Protein AF-A0A8T6QNC9-F1 (afdb_monomer_lite)

InterPro domains:
  IPR012902 Prokaryotic N-terminal methylation site [PF07963] (7-29)
  IPR012902 Prokaryotic N-terminal methylation site [PS00409] (8-28)
  IPR012902 Prokaryotic N-terminal methylation site [TIGR02532] (7-30)
  IPR031975 Type IV pilin-like putative secretion pathway protein G/H [PF16734] (43-140)
  IPR045584 Pilin-like [SSF54523] (10-97)

pLDDT: mean 83.98, std 14.83, range [38.16, 97.0]

Radius of gyration: 25.97 Å; chains: 1; bounding box: 67×58×66 Å

Structure (mmCIF, N/CA/C/O backbone):
data_AF-A0A8T6QNC9-F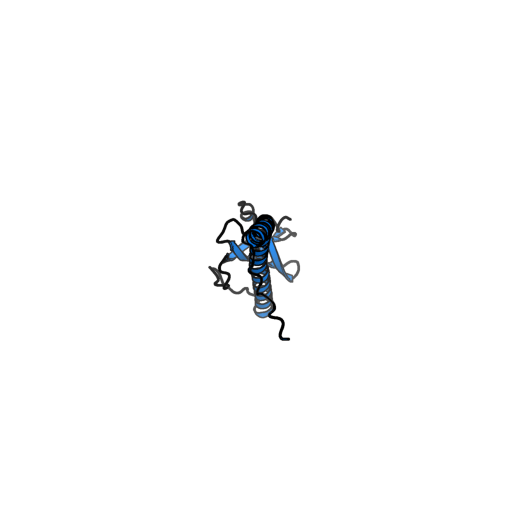1
#
_entry.id   AF-A0A8T6QNC9-F1
#
loop_
_atom_site.group_PDB
_atom_site.id
_atom_site.type_symbol
_atom_site.label_atom_id
_atom_site.label_alt_id
_atom_site.label_comp_id
_atom_site.label_asym_id
_atom_site.label_entity_id
_atom_site.label_seq_id
_atom_site.pdbx_PDB_ins_code
_atom_site.Cartn_x
_atom_site.Cartn_y
_atom_site.Cartn_z
_atom_site.occupancy
_atom_site.B_iso_or_equiv
_atom_site.auth_seq_id
_atom_site.auth_comp_id
_atom_site.auth_asym_id
_atom_site.auth_atom_id
_atom_site.pdbx_PDB_model_num
ATOM 1 N N . MET A 1 1 ? -42.809 -41.763 42.345 1.00 47.22 1 MET A N 1
ATOM 2 C CA . MET A 1 1 ? -42.641 -40.332 42.690 1.00 47.22 1 MET A CA 1
ATOM 3 C C . MET A 1 1 ? -41.884 -39.637 41.566 1.00 47.22 1 MET A C 1
ATOM 5 O O . MET A 1 1 ? -40.703 -39.903 41.398 1.00 47.22 1 MET A O 1
ATOM 9 N N . ARG A 1 2 ? -42.555 -38.810 40.754 1.00 69.94 2 ARG A N 1
ATOM 10 C CA . ARG A 1 2 ? -41.905 -37.978 39.726 1.00 69.94 2 ARG A CA 1
ATOM 11 C C . ARG A 1 2 ? -41.613 -36.608 40.344 1.00 69.94 2 ARG A C 1
ATOM 13 O O . ARG A 1 2 ? -42.548 -35.888 40.677 1.00 69.94 2 ARG A O 1
ATOM 20 N N . ARG A 1 3 ? -40.335 -36.281 40.562 1.00 65.50 3 ARG A N 1
ATOM 21 C CA . ARG A 1 3 ? -39.906 -34.940 40.992 1.00 65.50 3 ARG A CA 1
ATOM 22 C C . ARG A 1 3 ? -40.028 -33.991 39.800 1.00 65.50 3 ARG A C 1
ATOM 24 O O . ARG A 1 3 ? -39.311 -34.157 38.819 1.00 65.50 3 ARG A O 1
ATOM 31 N N . HIS A 1 4 ? -40.923 -33.012 39.893 1.00 61.50 4 HIS A N 1
ATOM 32 C CA . HIS A 1 4 ? -40.896 -31.847 39.015 1.00 61.50 4 HIS A CA 1
ATOM 33 C C . HIS A 1 4 ? -39.685 -30.993 39.402 1.00 61.50 4 HIS A C 1
ATOM 35 O O . HIS A 1 4 ? -39.651 -30.420 40.489 1.00 61.50 4 HIS A O 1
ATOM 41 N N . TYR A 1 5 ? -38.679 -30.942 38.529 1.00 63.16 5 TYR A N 1
ATOM 42 C CA . TYR A 1 5 ? -37.653 -29.905 38.578 1.00 63.16 5 TYR A CA 1
ATOM 43 C C . TYR A 1 5 ? -38.354 -28.583 38.253 1.00 63.16 5 TYR A C 1
ATOM 45 O O . TYR A 1 5 ? -38.787 -28.371 37.120 1.00 63.16 5 TYR A O 1
ATOM 53 N N . GLY A 1 6 ? -38.561 -27.746 39.271 1.00 62.56 6 GLY A N 1
ATOM 54 C CA . GLY A 1 6 ? -39.112 -26.409 39.093 1.00 62.56 6 GLY A CA 1
ATOM 55 C C . GLY A 1 6 ? -38.226 -25.633 38.127 1.00 62.56 6 GLY A C 1
ATOM 56 O O . GLY A 1 6 ? -37.018 -25.548 38.332 1.00 62.56 6 GLY A O 1
ATOM 57 N N . GLN A 1 7 ? -38.819 -25.116 37.055 1.00 67.44 7 GLN A N 1
ATOM 58 C CA . GLN A 1 7 ? -38.138 -24.205 36.145 1.00 67.44 7 GLN A CA 1
ATOM 59 C C . GLN A 1 7 ? -37.822 -22.926 36.927 1.00 67.44 7 GLN A C 1
ATOM 61 O O . GLN A 1 7 ? -38.706 -22.117 37.199 1.00 67.44 7 GLN A O 1
ATOM 66 N N . SER A 1 8 ? -36.571 -22.785 37.356 1.00 71.06 8 SER A N 1
ATOM 67 C CA . SER A 1 8 ? -36.049 -21.565 37.963 1.00 71.06 8 SER A CA 1
ATOM 68 C C . SER A 1 8 ? -35.962 -20.482 36.888 1.00 71.06 8 SER A C 1
ATOM 70 O O . SER A 1 8 ? -35.216 -20.633 35.921 1.00 71.06 8 SER A O 1
ATOM 72 N N . GLY A 1 9 ? -36.748 -19.414 37.033 1.00 74.62 9 GLY A N 1
ATOM 73 C CA . GLY A 1 9 ? -36.665 -18.239 36.166 1.00 74.62 9 GLY A CA 1
ATOM 74 C C . GLY A 1 9 ? -35.382 -17.442 36.420 1.00 74.62 9 GLY A C 1
ATOM 75 O O . GLY A 1 9 ? -34.933 -17.345 37.561 1.00 74.62 9 GLY A O 1
ATOM 76 N N . PHE A 1 10 ? -34.809 -16.875 35.356 1.00 78.31 10 PHE A N 1
ATOM 77 C CA . PHE A 1 10 ? -33.670 -15.953 35.425 1.00 78.31 10 PHE A CA 1
ATOM 78 C C . PHE A 1 10 ? -34.023 -14.717 36.257 1.00 78.31 10 PHE A C 1
ATOM 80 O O . PHE A 1 10 ? -35.114 -14.157 36.114 1.00 78.31 10 PHE A O 1
ATOM 87 N N . THR A 1 11 ? -33.099 -14.258 37.098 1.00 88.94 11 THR A N 1
ATOM 88 C CA . THR A 1 11 ? -33.305 -13.022 37.856 1.00 88.94 11 THR A CA 1
ATOM 89 C C . THR A 1 11 ? -32.960 -11.796 37.001 1.00 88.94 11 THR A C 1
ATOM 91 O O . THR A 1 11 ? -32.007 -11.805 36.222 1.00 88.94 11 THR A O 1
ATOM 94 N N . LEU A 1 12 ? -33.714 -10.699 37.147 1.00 89.50 12 LEU A N 1
ATOM 95 C CA . LEU A 1 12 ? -33.395 -9.432 36.464 1.00 89.50 12 LEU A CA 1
ATOM 96 C C . LEU A 1 12 ? -32.014 -8.896 36.870 1.00 89.50 12 LEU A C 1
ATOM 98 O O . LEU A 1 12 ? -31.330 -8.277 36.059 1.00 89.50 12 LEU A O 1
ATOM 102 N N . ILE A 1 13 ? -31.594 -9.161 38.111 1.00 92.62 13 ILE A N 1
ATOM 103 C CA . ILE A 1 13 ? -30.285 -8.743 38.611 1.00 92.62 13 ILE A CA 1
ATOM 104 C C . ILE A 1 13 ? -29.134 -9.540 37.980 1.00 92.62 13 ILE A C 1
ATOM 106 O O . ILE A 1 13 ? -28.098 -8.945 37.694 1.00 92.62 13 ILE A O 1
ATOM 110 N N . GLU A 1 14 ? -29.312 -10.834 37.683 1.00 90.31 14 GLU A N 1
ATOM 111 C CA . GLU A 1 14 ? -28.319 -11.613 36.923 1.00 90.31 14 GLU A CA 1
ATOM 112 C C . GLU A 1 14 ? -28.078 -11.002 35.550 1.00 90.31 14 GLU A C 1
ATOM 114 O O . GLU A 1 14 ? -26.931 -10.769 35.171 1.00 90.31 14 GLU A O 1
ATOM 119 N N . LEU A 1 15 ? -29.150 -10.685 34.820 1.00 91.31 15 LEU A N 1
ATOM 120 C CA . LEU A 1 15 ? -29.007 -10.060 33.508 1.00 91.31 15 LEU A CA 1
ATOM 121 C C . LEU A 1 15 ? -28.398 -8.659 33.604 1.00 91.31 15 LEU A C 1
ATOM 123 O O . LEU A 1 15 ? -27.583 -8.301 32.757 1.00 91.31 15 LEU A O 1
ATOM 127 N N . LEU A 1 16 ? -28.723 -7.896 34.651 1.00 93.69 16 LEU A N 1
ATOM 128 C CA . LEU A 1 16 ? -28.161 -6.565 34.878 1.00 93.69 16 LEU A CA 1
ATOM 129 C C . LEU A 1 16 ? -26.642 -6.605 35.106 1.00 93.69 16 LEU A C 1
ATOM 131 O O . LEU A 1 16 ? -25.911 -5.818 34.511 1.00 93.69 16 LEU A O 1
ATOM 135 N N . VAL A 1 17 ? -26.142 -7.536 35.919 1.00 94.75 17 VAL A N 1
ATOM 136 C CA . VAL A 1 17 ? -24.693 -7.671 36.141 1.00 94.75 17 VAL A CA 1
ATOM 137 C C . VAL A 1 17 ? -23.983 -8.128 34.863 1.00 94.75 17 VAL A C 1
ATOM 139 O O . VAL A 1 17 ? -22.912 -7.614 34.540 1.00 94.75 17 VAL A O 1
ATOM 142 N N . VAL A 1 18 ? -24.591 -9.029 34.087 1.00 95.44 18 VAL A N 1
ATOM 143 C CA . VAL A 1 18 ? -24.011 -9.520 32.827 1.00 95.44 18 VAL A CA 1
ATOM 144 C C . VAL A 1 18 ? -23.843 -8.396 31.803 1.00 95.44 18 VAL A C 1
ATOM 146 O O . VAL A 1 18 ? -22.758 -8.251 31.238 1.00 95.44 18 VAL A O 1
ATOM 149 N N . ILE A 1 19 ? -24.864 -7.558 31.586 1.00 95.88 19 ILE A N 1
ATOM 150 C CA . ILE A 1 19 ? -24.747 -6.438 30.635 1.00 95.88 19 ILE A CA 1
ATOM 151 C C . ILE A 1 19 ? -23.732 -5.390 31.100 1.00 95.88 19 ILE A C 1
ATOM 153 O O . ILE A 1 19 ? -23.060 -4.793 30.262 1.00 95.88 19 ILE A O 1
ATOM 157 N N . ILE A 1 20 ? -23.569 -5.200 32.416 1.00 96.62 20 ILE A N 1
ATOM 158 C CA . ILE A 1 20 ? -22.545 -4.305 32.972 1.00 96.62 20 ILE A CA 1
ATOM 159 C C . ILE A 1 20 ? -21.150 -4.838 32.642 1.00 96.62 20 ILE A C 1
ATOM 161 O O . ILE A 1 20 ? -20.316 -4.091 32.133 1.00 96.62 20 ILE A O 1
ATOM 165 N N . ILE A 1 21 ? -20.901 -6.130 32.871 1.00 96.62 21 ILE A N 1
ATOM 166 C CA . ILE A 1 21 ? -19.603 -6.749 32.573 1.00 96.62 21 ILE A CA 1
ATOM 167 C C . ILE A 1 21 ? -19.307 -6.679 31.067 1.00 96.62 21 ILE A C 1
ATOM 169 O O . ILE A 1 21 ? -18.223 -6.240 30.680 1.00 96.62 21 ILE A O 1
ATOM 173 N N . ILE A 1 22 ? -20.271 -7.039 30.209 1.00 96.38 22 ILE A N 1
ATOM 174 C CA . ILE A 1 22 ? -20.110 -6.957 28.746 1.00 96.38 22 ILE A CA 1
ATOM 175 C C . ILE A 1 22 ? -19.867 -5.507 28.305 1.00 96.38 22 ILE A C 1
ATOM 177 O O . ILE A 1 22 ? -19.016 -5.269 27.451 1.00 96.38 22 ILE A O 1
ATOM 181 N N . GLY A 1 23 ? -20.553 -4.533 28.910 1.00 96.69 23 GLY A N 1
ATOM 182 C CA . GLY A 1 23 ? -20.375 -3.110 28.619 1.00 96.69 23 GLY A CA 1
ATOM 183 C C . GLY A 1 23 ? -18.954 -2.616 28.902 1.00 96.69 23 GLY A C 1
ATOM 184 O O . GLY A 1 23 ? -18.355 -1.955 28.053 1.00 96.69 23 GLY A O 1
ATOM 185 N N . VAL A 1 24 ? -18.379 -2.990 30.051 1.00 96.50 24 VAL A N 1
ATOM 186 C CA . VAL A 1 24 ? -16.995 -2.629 30.409 1.00 96.50 24 VAL A CA 1
ATOM 187 C C . VAL A 1 24 ? -15.990 -3.276 29.451 1.00 96.50 24 VAL A C 1
ATOM 189 O O . VAL A 1 24 ? -15.082 -2.602 28.963 1.00 96.50 24 VAL A O 1
ATOM 192 N N . LEU A 1 25 ? -16.171 -4.560 29.123 1.00 97.00 25 LEU A N 1
ATOM 193 C CA . LEU A 1 25 ? -15.289 -5.265 28.187 1.00 97.00 25 LEU A CA 1
ATOM 194 C C . LEU A 1 25 ? -15.361 -4.670 26.773 1.00 97.00 25 LEU A C 1
ATOM 196 O O . LEU A 1 25 ? -14.326 -4.458 26.134 1.00 97.00 25 LEU A O 1
ATOM 200 N N . ALA A 1 26 ? -16.563 -4.357 26.288 1.00 95.75 26 ALA A N 1
ATOM 201 C CA . ALA A 1 26 ? -16.764 -3.771 24.967 1.00 95.75 26 ALA A CA 1
ATOM 202 C C . ALA A 1 26 ? -16.118 -2.381 24.853 1.00 95.75 26 ALA A C 1
ATOM 204 O O . ALA A 1 26 ? -15.489 -2.090 23.836 1.00 95.75 26 ALA A O 1
ATOM 205 N N . ALA A 1 27 ? -16.202 -1.558 25.904 1.00 95.56 27 ALA A N 1
ATOM 206 C CA . ALA A 1 27 ? -15.625 -0.214 25.920 1.00 95.56 27 ALA A CA 1
ATOM 207 C C . ALA A 1 27 ? -14.098 -0.210 25.721 1.00 95.56 27 ALA A C 1
ATOM 209 O O . ALA A 1 27 ? -13.572 0.642 25.007 1.00 95.56 27 ALA A O 1
ATOM 210 N N . ILE A 1 28 ? -13.387 -1.179 26.306 1.00 95.25 28 ILE A N 1
ATOM 211 C CA . ILE A 1 28 ? -11.926 -1.305 26.163 1.00 95.25 28 ILE A CA 1
ATOM 212 C C . ILE A 1 28 ? -11.563 -1.904 24.796 1.00 95.25 28 ILE A C 1
ATOM 214 O O . ILE A 1 28 ? -10.602 -1.484 24.150 1.00 95.25 28 ILE A O 1
ATOM 218 N N . THR A 1 29 ? -12.337 -2.890 24.341 1.00 96.44 29 THR A N 1
ATOM 219 C CA . THR A 1 29 ? -11.969 -3.713 23.180 1.00 96.44 29 THR A CA 1
ATOM 220 C C . THR A 1 29 ? -12.292 -3.038 21.846 1.00 96.44 29 THR A C 1
ATOM 222 O O . THR A 1 29 ? -11.528 -3.159 20.887 1.00 96.44 29 THR A O 1
ATOM 225 N N . LEU A 1 30 ? -13.394 -2.290 21.770 1.00 95.25 30 LEU A N 1
ATOM 226 C CA . LEU A 1 30 ? -13.864 -1.663 20.535 1.00 95.25 30 LEU A CA 1
ATOM 227 C C . LEU A 1 30 ? -12.841 -0.723 19.858 1.00 95.25 30 LEU A C 1
ATOM 229 O O . LEU A 1 30 ? -12.611 -0.898 18.660 1.00 95.25 30 LEU A O 1
ATOM 233 N N . PRO A 1 31 ? -12.183 0.234 20.548 1.00 92.69 31 PRO A N 1
ATOM 234 C CA . PRO A 1 31 ? -11.206 1.109 19.892 1.00 92.69 31 PRO A CA 1
ATOM 235 C C . PRO A 1 31 ? -10.004 0.329 19.338 1.00 92.69 31 PRO A C 1
ATOM 237 O O . PRO A 1 31 ? -9.530 0.619 18.239 1.00 92.69 31 PRO A O 1
ATOM 240 N N . SER A 1 32 ? -9.548 -0.705 20.056 1.00 93.94 32 SER A N 1
ATOM 241 C CA . SER A 1 32 ? -8.475 -1.590 19.587 1.00 93.94 32 SER A CA 1
ATOM 242 C C . SER A 1 32 ? -8.891 -2.365 18.336 1.00 93.94 32 SER A C 1
ATOM 244 O O . SER A 1 32 ? -8.130 -2.443 17.371 1.00 93.94 32 SER A O 1
ATOM 246 N N . PHE A 1 33 ? -10.118 -2.890 18.310 1.00 94.50 33 PHE A N 1
ATOM 247 C CA . PHE A 1 33 ? -10.660 -3.591 17.148 1.00 94.50 33 PHE A CA 1
ATOM 248 C C . PH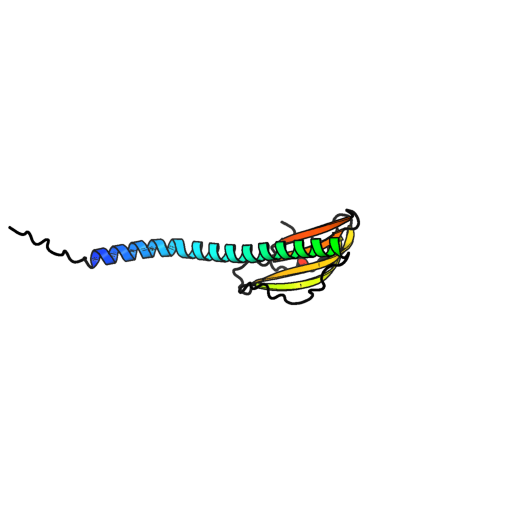E A 1 33 ? -10.749 -2.682 15.913 1.00 94.50 33 PHE A C 1
ATOM 250 O O . PHE A 1 33 ? -10.318 -3.067 14.827 1.00 94.50 33 PHE A O 1
ATOM 257 N N . LEU A 1 34 ? -11.236 -1.448 16.076 1.00 92.81 34 LEU A N 1
ATOM 258 C CA . LEU A 1 34 ? -11.312 -0.477 14.980 1.00 92.81 34 LEU A CA 1
ATOM 259 C C . LEU A 1 34 ? -9.925 -0.113 14.432 1.00 92.81 34 LEU A C 1
ATOM 261 O O . LEU A 1 34 ? -9.746 -0.020 13.217 1.00 92.81 34 LEU A O 1
ATOM 265 N N . ASN A 1 35 ? -8.928 0.039 15.307 1.00 91.38 35 ASN A N 1
ATOM 266 C CA . ASN A 1 35 ? -7.552 0.286 14.885 1.00 91.38 35 ASN A CA 1
ATOM 267 C C . ASN A 1 35 ? -6.971 -0.905 14.105 1.00 91.38 35 ASN A C 1
ATOM 269 O O . ASN A 1 35 ? -6.349 -0.719 13.062 1.00 91.38 35 ASN A O 1
ATOM 273 N N . GLN A 1 36 ? -7.214 -2.136 14.564 1.00 93.88 36 GLN A N 1
ATOM 274 C CA . GLN A 1 36 ? -6.794 -3.348 13.853 1.00 93.88 36 GLN A CA 1
ATOM 275 C C . GLN A 1 36 ? -7.452 -3.459 12.473 1.00 93.88 36 GLN A C 1
ATOM 277 O O . GLN A 1 36 ? -6.766 -3.742 11.495 1.00 93.88 36 GLN A O 1
ATOM 282 N N . ALA A 1 37 ? -8.747 -3.152 12.363 1.00 93.25 37 ALA A N 1
ATOM 283 C CA . ALA A 1 37 ? -9.443 -3.125 11.079 1.00 93.25 37 ALA A CA 1
ATOM 284 C C . ALA A 1 37 ? -8.855 -2.077 10.115 1.00 93.25 37 ALA A C 1
ATOM 286 O O . ALA A 1 37 ? -8.715 -2.339 8.921 1.00 93.25 37 ALA A O 1
ATOM 287 N N . ASN A 1 38 ? -8.470 -0.899 10.615 1.00 92.38 38 ASN A N 1
ATOM 288 C CA . ASN A 1 38 ? -7.816 0.132 9.803 1.00 92.38 38 ASN A CA 1
ATOM 289 C C . ASN A 1 38 ? -6.401 -0.272 9.365 1.00 92.38 38 ASN A C 1
ATOM 291 O O . ASN A 1 38 ? -6.020 -0.017 8.221 1.00 92.38 38 ASN A O 1
ATOM 295 N N . ARG A 1 39 ? -5.639 -0.939 10.241 1.00 90.81 39 ARG A N 1
ATOM 296 C CA . ARG A 1 39 ? -4.330 -1.511 9.893 1.00 90.81 39 ARG A CA 1
ATOM 297 C C . ARG A 1 39 ? -4.465 -2.568 8.806 1.00 90.81 39 ARG A C 1
ATOM 299 O O . ARG A 1 39 ? -3.765 -2.466 7.811 1.00 90.81 39 ARG A O 1
ATOM 306 N N . ALA A 1 40 ? -5.417 -3.492 8.940 1.00 93.31 40 ALA A N 1
ATOM 307 C CA . ALA A 1 40 ? -5.678 -4.518 7.932 1.00 93.31 40 ALA A CA 1
ATOM 308 C C . ALA A 1 40 ? -5.993 -3.910 6.554 1.00 93.31 40 ALA A C 1
ATOM 310 O O . ALA A 1 40 ? -5.402 -4.317 5.562 1.00 93.31 40 ALA A O 1
ATOM 311 N N . ARG A 1 41 ? -6.847 -2.876 6.501 1.00 93.00 41 ARG A N 1
ATOM 312 C CA . ARG A 1 41 ? -7.138 -2.135 5.256 1.00 93.00 41 ARG A CA 1
ATOM 313 C C . ARG A 1 41 ? -5.904 -1.453 4.668 1.00 93.00 41 ARG A C 1
ATOM 315 O O . ARG A 1 41 ? -5.750 -1.409 3.458 1.00 93.00 41 ARG A O 1
ATOM 322 N N . SER A 1 42 ? -5.044 -0.895 5.517 1.00 91.25 42 SER A N 1
ATOM 323 C CA . SER A 1 42 ? -3.810 -0.240 5.065 1.00 91.25 42 SER A CA 1
ATOM 324 C C . SER A 1 42 ? -2.835 -1.269 4.477 1.00 91.25 42 SER A C 1
ATOM 326 O O . SER A 1 42 ? -2.317 -1.072 3.386 1.00 91.25 42 SER A O 1
ATOM 328 N N . THR A 1 43 ? -2.670 -2.412 5.145 1.00 92.06 43 THR A N 1
ATOM 329 C CA . THR A 1 43 ? -1.860 -3.536 4.654 1.00 92.06 43 THR A CA 1
ATOM 330 C C . THR A 1 43 ? -2.395 -4.111 3.341 1.00 92.06 43 THR A C 1
ATOM 332 O O . THR A 1 43 ? -1.612 -4.504 2.485 1.00 92.06 43 THR A O 1
ATOM 335 N N . GLU A 1 44 ? -3.714 -4.139 3.142 1.00 93.94 44 GLU A N 1
ATOM 336 C CA . GLU A 1 44 ? -4.324 -4.560 1.873 1.00 93.94 44 GLU A CA 1
ATOM 337 C C . GLU A 1 44 ? -3.851 -3.687 0.698 1.00 93.94 44 GLU A C 1
ATOM 339 O O . GLU A 1 44 ? -3.446 -4.210 -0.340 1.00 93.94 44 GLU A O 1
ATOM 344 N N . ALA A 1 45 ? -3.823 -2.364 0.887 1.00 92.56 45 ALA A N 1
ATOM 345 C CA . ALA A 1 45 ? -3.316 -1.433 -0.117 1.00 92.56 45 ALA A CA 1
ATOM 346 C C . ALA A 1 45 ? -1.812 -1.615 -0.378 1.00 92.56 45 ALA A C 1
ATOM 348 O O . ALA A 1 45 ? -1.383 -1.611 -1.529 1.00 92.56 45 ALA A O 1
ATOM 349 N N . GLU A 1 46 ? -1.014 -1.818 0.670 1.00 91.81 46 GLU A N 1
ATOM 350 C CA . GLU A 1 46 ? 0.428 -2.068 0.554 1.00 91.81 46 GLU A CA 1
ATOM 351 C C . GLU A 1 46 ? 0.730 -3.353 -0.239 1.00 91.81 46 GLU A C 1
ATOM 353 O O . GLU A 1 46 ? 1.558 -3.351 -1.153 1.00 91.81 46 GLU A O 1
ATOM 358 N N . ILE A 1 47 ? 0.008 -4.442 0.055 1.00 94.25 47 ILE A N 1
ATOM 359 C CA . ILE A 1 47 ? 0.120 -5.715 -0.671 1.00 94.25 47 ILE A CA 1
ATOM 360 C C . ILE A 1 47 ? -0.247 -5.527 -2.143 1.00 94.25 47 ILE A C 1
ATOM 362 O O . ILE A 1 47 ? 0.460 -6.039 -3.015 1.00 94.25 47 ILE A O 1
ATOM 366 N N . PHE A 1 48 ? -1.325 -4.790 -2.423 1.00 95.06 48 PHE A N 1
ATOM 367 C CA . PHE A 1 48 ? -1.747 -4.495 -3.788 1.00 95.06 48 PHE A CA 1
ATOM 368 C C . PHE A 1 48 ? -0.669 -3.722 -4.561 1.00 95.06 48 PHE A C 1
ATOM 370 O O . PHE A 1 48 ? -0.288 -4.135 -5.655 1.00 95.06 48 PHE A O 1
ATOM 377 N N . LEU A 1 49 ? -0.102 -2.663 -3.969 1.00 93.38 49 LEU A N 1
ATOM 378 C CA . LEU A 1 49 ? 1.016 -1.917 -4.560 1.00 93.38 49 LEU A CA 1
ATOM 379 C C . LEU A 1 49 ? 2.206 -2.831 -4.867 1.00 93.38 49 LEU A C 1
ATOM 381 O O . LEU A 1 49 ? 2.777 -2.758 -5.952 1.00 93.38 49 LEU A O 1
ATOM 385 N N . GLY A 1 50 ? 2.566 -3.719 -3.941 1.00 94.06 50 GLY A N 1
ATOM 386 C CA . GLY A 1 50 ? 3.663 -4.659 -4.151 1.00 94.06 50 GLY A CA 1
ATOM 387 C C . GLY A 1 50 ? 3.377 -5.739 -5.192 1.00 94.06 50 GLY A C 1
ATOM 388 O O . GLY A 1 50 ? 4.315 -6.265 -5.788 1.00 94.06 50 GLY A O 1
ATOM 389 N N . ALA A 1 51 ? 2.116 -6.105 -5.423 1.00 95.12 51 ALA A N 1
ATOM 390 C CA . ALA A 1 51 ? 1.743 -6.973 -6.537 1.00 95.12 51 ALA A CA 1
ATOM 391 C C . ALA A 1 51 ? 1.907 -6.232 -7.871 1.00 95.12 51 ALA A C 1
ATOM 393 O O . ALA A 1 51 ? 2.643 -6.707 -8.732 1.00 95.12 51 ALA A O 1
ATOM 394 N N . TRP A 1 52 ? 1.335 -5.032 -7.977 1.00 94.94 52 TRP A N 1
ATOM 395 C CA . TRP A 1 52 ? 1.388 -4.215 -9.190 1.00 94.94 52 TRP A CA 1
ATOM 396 C C . TRP A 1 52 ? 2.824 -3.836 -9.593 1.00 94.94 52 TRP A C 1
ATOM 398 O O . TRP A 1 52 ? 3.194 -3.922 -10.757 1.00 94.94 52 TRP A O 1
ATOM 408 N N . LEU A 1 53 ? 3.696 -3.487 -8.639 1.00 93.88 53 LEU A N 1
ATOM 409 C CA . LEU A 1 53 ? 5.101 -3.170 -8.947 1.00 93.88 53 LEU A CA 1
ATOM 410 C C . LEU A 1 53 ? 5.885 -4.377 -9.478 1.00 93.88 53 LEU A C 1
ATOM 412 O O . LEU A 1 53 ? 6.753 -4.216 -10.332 1.00 93.88 53 LEU A O 1
ATOM 416 N N . ARG A 1 54 ? 5.597 -5.581 -8.970 1.00 94.75 54 ARG A N 1
ATOM 417 C CA . ARG A 1 54 ? 6.226 -6.819 -9.457 1.00 94.75 54 ARG A CA 1
ATOM 418 C C . ARG A 1 54 ? 5.721 -7.206 -10.840 1.00 94.75 54 ARG A C 1
ATOM 420 O O . ARG A 1 54 ? 6.493 -7.747 -11.622 1.00 94.75 54 ARG A O 1
ATOM 427 N N . GLU A 1 55 ? 4.461 -6.912 -11.134 1.00 94.00 55 GLU A N 1
ATOM 428 C CA . GLU A 1 55 ? 3.896 -7.042 -12.477 1.00 94.00 55 GLU A CA 1
ATOM 429 C C . GLU A 1 55 ? 4.615 -6.105 -13.455 1.00 94.00 55 GLU A C 1
ATOM 431 O O . GLU A 1 55 ? 5.196 -6.581 -14.422 1.00 94.00 55 GLU A O 1
ATOM 436 N N . GLN A 1 56 ? 4.757 -4.818 -13.123 1.00 94.94 56 GLN A N 1
ATOM 437 C CA . GLN A 1 56 ? 5.520 -3.870 -13.950 1.00 94.94 56 GLN A CA 1
ATOM 438 C C . GLN A 1 56 ? 6.995 -4.251 -14.124 1.00 94.94 56 GLN A C 1
ATOM 440 O O . GLN A 1 56 ? 7.601 -4.000 -15.167 1.00 94.94 56 GLN A O 1
ATOM 445 N N . GLN A 1 57 ? 7.595 -4.859 -13.100 1.00 94.19 57 GLN A N 1
ATOM 446 C CA . GLN A 1 57 ? 8.941 -5.405 -13.202 1.00 94.19 57 GLN A CA 1
ATOM 447 C C . GLN A 1 57 ? 9.011 -6.553 -14.216 1.00 94.19 57 GLN A C 1
ATOM 449 O O . GLN A 1 57 ? 9.976 -6.620 -14.975 1.00 94.19 57 GLN A O 1
ATOM 454 N N . ALA A 1 58 ? 8.017 -7.443 -14.235 1.00 94.12 58 ALA A N 1
ATOM 455 C CA . ALA A 1 58 ? 7.936 -8.523 -15.213 1.00 94.12 58 ALA A CA 1
ATOM 456 C C . ALA A 1 58 ? 7.709 -7.977 -16.632 1.00 94.12 58 ALA A C 1
ATOM 458 O O . ALA A 1 58 ? 8.468 -8.339 -17.528 1.00 94.12 58 ALA A O 1
ATOM 459 N N . ASP A 1 59 ? 6.773 -7.040 -16.810 1.00 94.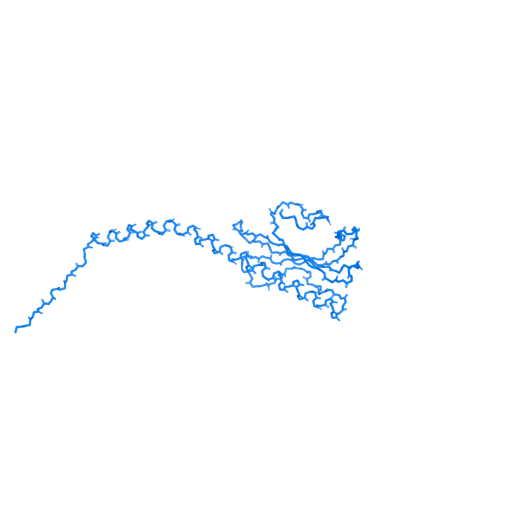62 59 ASP A N 1
ATOM 460 C CA . ASP A 1 59 ? 6.473 -6.420 -18.109 1.00 94.62 59 ASP A CA 1
ATOM 461 C C . ASP A 1 59 ? 7.722 -5.803 -18.747 1.00 94.62 59 ASP A C 1
ATOM 463 O O . ASP A 1 59 ? 8.037 -6.065 -19.910 1.00 94.62 59 ASP A O 1
ATOM 467 N N . TYR A 1 60 ? 8.504 -5.059 -17.960 1.00 94.44 60 TYR A N 1
ATOM 468 C CA . TYR A 1 60 ? 9.738 -4.455 -18.452 1.00 94.44 60 TYR A CA 1
ATOM 469 C C . TYR A 1 60 ? 10.796 -5.503 -18.821 1.00 94.44 60 TYR A C 1
ATOM 471 O O . TYR A 1 60 ? 11.535 -5.325 -19.787 1.00 94.44 60 TYR A O 1
ATOM 479 N N . LEU A 1 61 ? 10.894 -6.609 -18.076 1.00 93.00 61 LEU A N 1
ATOM 480 C CA . LEU A 1 61 ? 11.831 -7.689 -18.401 1.00 93.00 61 LEU A CA 1
ATOM 481 C C . LEU A 1 61 ? 11.432 -8.455 -19.671 1.00 93.00 61 LEU A C 1
ATOM 483 O O . LEU A 1 61 ? 12.306 -9.001 -20.343 1.00 93.00 61 LEU A O 1
ATOM 487 N N . GLU A 1 62 ? 10.142 -8.497 -19.999 1.00 94.56 62 GLU A N 1
ATOM 488 C CA . GLU A 1 62 ? 9.626 -9.171 -21.191 1.00 94.56 62 GLU A CA 1
ATOM 489 C C . GLU A 1 62 ? 9.675 -8.283 -22.440 1.00 94.56 62 GLU A C 1
ATOM 491 O O . GLU A 1 62 ? 10.079 -8.744 -23.509 1.00 94.56 62 GLU A O 1
ATOM 496 N N . GLN A 1 63 ? 9.269 -7.018 -22.313 1.00 94.00 63 GLN A N 1
ATOM 497 C CA . GLN A 1 63 ? 9.011 -6.121 -23.446 1.00 94.00 63 GLN A CA 1
ATOM 498 C C . GLN A 1 63 ? 10.003 -4.953 -23.533 1.00 94.00 63 GLN A C 1
ATOM 500 O O . GLN A 1 63 ? 10.102 -4.308 -24.575 1.00 94.00 63 GLN A O 1
ATOM 505 N N . GLY A 1 64 ? 10.767 -4.690 -22.470 1.00 91.94 64 GLY A N 1
ATOM 506 C CA . GLY A 1 64 ? 11.673 -3.541 -22.376 1.00 91.94 64 GLY A CA 1
ATOM 507 C C . GLY A 1 64 ? 10.976 -2.212 -22.071 1.00 91.94 64 GLY A C 1
ATOM 508 O O . GLY A 1 64 ? 11.638 -1.177 -22.062 1.00 91.94 64 GLY A O 1
ATOM 509 N N . GLU A 1 65 ? 9.665 -2.229 -21.820 1.00 91.00 65 GLU A N 1
ATOM 510 C CA . GLU A 1 65 ? 8.846 -1.053 -21.518 1.00 91.00 65 GLU A CA 1
ATOM 511 C C . GLU A 1 65 ? 7.888 -1.354 -20.354 1.00 91.00 65 GLU A C 1
ATOM 513 O O . GLU A 1 65 ? 7.532 -2.506 -20.111 1.00 91.00 65 GLU A O 1
ATOM 518 N N . PHE A 1 66 ? 7.488 -0.318 -19.611 1.00 91.56 66 PHE A N 1
ATOM 519 C CA . PHE A 1 66 ? 6.446 -0.435 -18.585 1.00 91.56 66 PHE A CA 1
ATOM 520 C C . PHE A 1 66 ? 5.053 -0.328 -19.218 1.00 91.56 66 PHE A C 1
ATOM 522 O O . PHE A 1 66 ? 4.889 0.394 -20.203 1.00 91.56 66 PHE A O 1
ATOM 529 N N . SER A 1 67 ? 4.049 -0.978 -18.625 1.00 89.12 67 SER A N 1
ATOM 530 C CA . SER A 1 67 ? 2.654 -0.841 -19.059 1.00 89.12 67 SER A CA 1
ATOM 531 C C . SER A 1 67 ? 2.158 0.581 -18.788 1.00 89.12 67 SER A C 1
ATOM 533 O O . SER A 1 67 ? 2.216 1.069 -17.656 1.00 89.12 67 SER A O 1
ATOM 535 N N . ASP A 1 68 ? 1.679 1.278 -19.820 1.00 73.94 68 ASP A N 1
ATOM 536 C CA . ASP A 1 68 ? 1.160 2.641 -19.678 1.00 73.94 68 ASP A CA 1
ATOM 537 C C . ASP A 1 68 ? -0.268 2.635 -19.113 1.00 73.94 68 ASP A C 1
ATOM 539 O O . ASP A 1 68 ? -1.256 2.848 -19.813 1.00 73.94 68 ASP A O 1
ATOM 543 N N . ASP A 1 69 ? -0.361 2.388 -17.808 1.00 71.81 69 ASP A N 1
ATOM 544 C CA . ASP A 1 69 ? -1.601 2.421 -17.030 1.00 71.81 69 ASP A CA 1
ATOM 545 C C . ASP A 1 69 ? -1.844 3.798 -16.383 1.00 71.81 69 ASP A C 1
ATOM 547 O O . ASP A 1 69 ? -2.405 3.907 -15.289 1.00 71.81 69 ASP A O 1
ATOM 551 N N . ALA A 1 70 ? -1.380 4.882 -17.016 1.00 79.62 70 ALA A N 1
ATOM 552 C CA . ALA A 1 70 ? -1.501 6.227 -16.466 1.00 79.62 70 ALA A CA 1
ATOM 553 C C . ALA A 1 70 ? -2.976 6.608 -16.224 1.00 79.62 70 ALA A C 1
ATOM 555 O O . ALA A 1 70 ? -3.763 6.788 -17.154 1.00 79.62 70 ALA A O 1
ATOM 556 N N . GLY A 1 71 ? -3.353 6.780 -14.956 1.00 88.00 71 GLY A N 1
ATOM 557 C CA . GLY A 1 71 ? -4.729 7.072 -14.572 1.00 88.00 71 GLY A CA 1
ATOM 558 C C . GLY A 1 71 ? -5.125 6.531 -13.203 1.00 88.00 71 GLY A C 1
ATOM 559 O O . GLY A 1 71 ? -4.291 6.292 -12.328 1.00 88.00 71 GLY A O 1
ATOM 560 N N . GLU A 1 72 ? -6.435 6.398 -12.999 1.00 89.81 72 GLU A N 1
ATOM 561 C CA . GLU A 1 72 ? -7.017 5.775 -11.810 1.00 89.81 72 GLU A CA 1
ATOM 562 C C . GLU A 1 72 ? -7.311 4.302 -12.102 1.00 89.81 72 GLU A C 1
ATOM 564 O O . GLU A 1 72 ? -7.985 3.985 -13.081 1.00 89.81 72 GLU A O 1
ATOM 569 N N . LEU A 1 73 ? -6.794 3.415 -11.253 1.00 90.50 73 LEU A N 1
ATOM 570 C CA . LEU A 1 73 ? -6.994 1.975 -11.359 1.00 90.50 73 LEU A CA 1
ATOM 571 C C . LEU A 1 73 ? -8.119 1.526 -10.431 1.00 90.50 73 LEU A C 1
ATOM 573 O O . LEU A 1 73 ? -8.121 1.848 -9.238 1.00 90.50 73 LEU A O 1
ATOM 577 N N . ASP A 1 74 ? -9.039 0.720 -10.959 1.00 90.44 74 ASP A N 1
ATOM 578 C CA . ASP A 1 74 ? -10.012 0.013 -10.132 1.00 90.44 74 ASP A CA 1
ATOM 579 C C . ASP A 1 74 ? -9.393 -1.276 -9.580 1.00 90.44 74 ASP A C 1
ATOM 581 O O . ASP A 1 74 ? -9.385 -2.328 -10.214 1.00 90.44 74 ASP A O 1
ATOM 585 N N . ALA A 1 75 ? -8.837 -1.163 -8.377 1.00 87.38 75 ALA A N 1
ATOM 586 C CA . ALA A 1 75 ? -8.196 -2.260 -7.660 1.00 87.38 75 ALA A CA 1
ATOM 587 C C . ALA A 1 75 ? -9.169 -3.079 -6.788 1.00 87.38 75 ALA A C 1
ATOM 589 O O . ALA A 1 75 ? -8.731 -3.952 -6.040 1.00 87.38 75 ALA A O 1
ATOM 590 N N . GLY A 1 76 ? -10.470 -2.755 -6.779 1.00 90.56 76 GLY A N 1
ATOM 591 C CA . GLY A 1 76 ? -11.436 -3.342 -5.838 1.00 90.56 76 GLY A CA 1
ATOM 592 C C . GLY A 1 76 ? -11.243 -2.913 -4.372 1.00 90.56 76 GLY A C 1
ATOM 593 O O . GLY A 1 76 ? -11.917 -3.417 -3.469 1.00 90.56 76 GLY A O 1
ATOM 594 N N . LEU A 1 77 ? -10.352 -1.952 -4.109 1.00 90.88 77 LEU A N 1
ATOM 595 C CA . LEU A 1 77 ? -10.035 -1.451 -2.773 1.00 90.88 77 LEU A CA 1
ATOM 596 C C . LEU A 1 77 ? -10.982 -0.314 -2.371 1.00 90.88 77 LEU A C 1
ATOM 598 O O . LEU A 1 77 ? -10.669 0.860 -2.506 1.00 90.88 77 LEU A O 1
ATOM 602 N N . ASN A 1 78 ? -12.131 -0.640 -1.781 1.00 90.62 78 ASN A N 1
ATOM 603 C CA . ASN A 1 78 ? -13.182 0.344 -1.452 1.00 90.62 78 ASN A CA 1
ATOM 604 C C . ASN A 1 78 ? -12.749 1.532 -0.558 1.00 90.62 78 ASN A C 1
ATOM 606 O O . ASN A 1 78 ? -13.448 2.544 -0.482 1.00 90.62 78 ASN A O 1
ATOM 610 N N . ASN A 1 79 ? -11.643 1.411 0.184 1.00 92.00 79 ASN A N 1
ATOM 611 C CA . ASN A 1 79 ? -11.145 2.482 1.055 1.00 92.00 79 ASN A CA 1
ATOM 612 C C . ASN A 1 79 ? -9.974 3.271 0.449 1.00 92.00 79 ASN A C 1
ATOM 614 O O . ASN A 1 79 ? -9.455 4.164 1.118 1.00 92.00 79 ASN A O 1
ATOM 618 N N . PHE A 1 80 ? -9.571 2.959 -0.784 1.00 92.62 80 PHE A N 1
ATOM 619 C CA . PHE A 1 80 ? -8.425 3.560 -1.450 1.00 92.62 80 PHE A CA 1
ATOM 620 C C . PHE A 1 80 ? -8.745 3.909 -2.898 1.00 92.62 80 PHE A C 1
ATOM 622 O O . PHE A 1 80 ? -9.408 3.164 -3.606 1.00 92.62 80 PHE A O 1
ATOM 629 N N . ARG A 1 81 ? -8.224 5.043 -3.347 1.00 92.56 81 ARG A N 1
ATOM 630 C CA . ARG A 1 81 ? -8.137 5.393 -4.760 1.00 92.56 81 ARG A CA 1
ATOM 631 C C . ARG A 1 81 ? -6.722 5.111 -5.224 1.00 92.56 81 ARG A C 1
ATOM 633 O O . ARG A 1 81 ? -5.775 5.613 -4.612 1.00 92.56 81 ARG A O 1
ATOM 640 N N . ILE A 1 82 ? -6.583 4.309 -6.272 1.00 93.12 82 ILE A N 1
ATOM 641 C CA . ILE A 1 82 ? -5.278 3.938 -6.807 1.00 93.12 82 ILE A CA 1
ATOM 642 C C . ILE A 1 82 ? -4.970 4.814 -8.008 1.00 93.12 82 ILE A C 1
ATOM 644 O O . ILE A 1 82 ? -5.713 4.811 -8.978 1.00 93.12 82 ILE A O 1
ATOM 648 N N . LEU A 1 83 ? -3.872 5.562 -7.943 1.00 91.62 83 LEU A N 1
ATOM 649 C CA . LEU A 1 83 ? -3.437 6.441 -9.023 1.00 91.62 83 LEU A CA 1
ATOM 650 C C . LEU A 1 83 ? -2.067 6.016 -9.533 1.00 91.62 83 LEU A C 1
ATOM 652 O O . LEU A 1 83 ? -1.098 6.041 -8.770 1.00 91.62 83 LEU A O 1
ATOM 656 N N . VAL A 1 84 ? -1.971 5.736 -10.826 1.00 92.50 84 VAL A N 1
ATOM 657 C CA . VAL A 1 84 ? -0.717 5.470 -11.529 1.00 92.50 84 VAL A CA 1
ATOM 658 C C . VAL A 1 84 ? -0.376 6.662 -12.405 1.00 92.50 84 VAL A C 1
ATOM 660 O O . VAL A 1 84 ? -1.228 7.218 -13.088 1.00 92.50 84 VAL A O 1
ATOM 663 N N . ASN A 1 85 ? 0.861 7.137 -12.316 1.00 90.38 85 ASN A N 1
ATOM 664 C CA . ASN A 1 85 ? 1.344 8.246 -13.128 1.00 90.38 85 ASN A CA 1
ATOM 665 C C . ASN A 1 85 ? 2.809 8.007 -13.497 1.00 90.38 85 ASN A C 1
ATOM 667 O O . ASN A 1 85 ? 3.581 7.586 -12.624 1.00 90.38 85 ASN A O 1
ATOM 671 N N . PRO A 1 86 ? 3.232 8.340 -14.725 1.00 89.75 86 PRO A N 1
ATOM 672 C CA . PRO A 1 86 ? 4.643 8.350 -15.055 1.00 89.75 86 PRO A CA 1
ATOM 673 C C . PRO A 1 86 ? 5.367 9.410 -14.225 1.00 89.75 86 PRO A C 1
ATOM 675 O O . PRO A 1 86 ? 4.805 10.439 -13.831 1.00 89.75 86 PRO A O 1
ATOM 678 N N . PHE A 1 87 ? 6.642 9.166 -13.960 1.00 85.88 87 PHE A N 1
ATOM 679 C CA . PHE A 1 87 ? 7.539 10.181 -13.439 1.00 85.88 87 PHE A CA 1
ATOM 680 C C . PHE A 1 87 ? 8.778 10.283 -14.317 1.00 85.88 87 PHE A C 1
ATOM 682 O O . PHE A 1 87 ? 9.259 9.303 -14.884 1.00 85.88 87 PHE A O 1
ATOM 689 N N . THR A 1 88 ? 9.328 11.488 -14.359 1.00 82.38 88 THR A N 1
ATOM 690 C CA . THR A 1 88 ? 10.614 11.785 -14.981 1.00 82.38 88 THR A CA 1
ATOM 691 C C . THR A 1 88 ? 11.568 12.315 -13.916 1.00 82.38 88 THR A C 1
ATOM 693 O O . THR A 1 88 ? 11.129 12.890 -12.916 1.00 82.38 88 THR A O 1
ATOM 696 N N . ASN A 1 89 ? 12.873 12.187 -14.150 1.00 77.38 89 ASN A N 1
ATOM 697 C CA . ASN A 1 89 ? 13.925 12.811 -13.338 1.00 77.38 89 ASN A CA 1
ATOM 698 C C . ASN A 1 89 ? 13.999 12.324 -11.880 1.00 77.38 89 ASN A C 1
ATOM 700 O O . ASN A 1 89 ? 14.327 13.106 -10.992 1.00 77.38 89 ASN A O 1
ATOM 704 N N . HIS A 1 90 ? 13.695 11.055 -11.606 1.00 77.69 90 HIS A N 1
ATOM 705 C CA . HIS A 1 90 ? 14.033 10.466 -10.308 1.00 77.69 90 HIS A CA 1
ATOM 706 C C . HIS A 1 90 ? 15.543 10.259 -10.234 1.00 77.69 90 HIS A C 1
ATOM 708 O O . HIS A 1 90 ? 16.106 9.696 -11.167 1.00 77.69 90 HIS A O 1
ATOM 714 N N . GLN A 1 91 ? 16.200 10.690 -9.159 1.00 78.81 91 GLN A N 1
ATOM 715 C CA . GLN A 1 91 ? 17.640 10.476 -9.008 1.00 78.81 91 GLN A CA 1
ATOM 716 C C . GLN A 1 91 ? 17.919 9.165 -8.269 1.00 78.81 91 GLN A C 1
ATOM 718 O O . GLN A 1 91 ? 17.441 8.969 -7.152 1.00 78.81 91 GLN A O 1
ATOM 723 N N . THR A 1 92 ? 18.692 8.266 -8.883 1.00 73.25 92 THR A N 1
ATOM 724 C CA . THR A 1 92 ? 19.228 7.080 -8.193 1.00 73.25 92 THR A CA 1
ATOM 725 C C . THR A 1 92 ? 20.271 7.501 -7.152 1.00 73.25 92 THR A C 1
ATOM 727 O O . THR A 1 92 ? 20.752 8.637 -7.154 1.00 73.25 92 THR A O 1
ATOM 730 N N . ALA A 1 93 ? 20.678 6.583 -6.271 1.00 71.12 93 ALA A N 1
ATOM 731 C CA . ALA A 1 93 ? 21.757 6.842 -5.310 1.00 71.12 93 ALA A CA 1
ATOM 732 C C . ALA A 1 93 ? 23.094 7.218 -5.989 1.00 71.12 93 ALA A C 1
ATOM 734 O O . ALA A 1 93 ? 23.932 7.879 -5.379 1.00 71.12 93 ALA A O 1
ATOM 735 N N . ALA A 1 94 ? 23.270 6.833 -7.255 1.00 74.00 94 ALA A N 1
ATOM 736 C CA . ALA A 1 94 ? 24.412 7.183 -8.093 1.00 74.00 94 ALA A CA 1
ATOM 737 C C . ALA A 1 94 ? 24.271 8.550 -8.801 1.00 74.00 94 ALA A C 1
ATOM 739 O O . ALA A 1 94 ? 25.195 8.993 -9.480 1.00 74.00 94 ALA A O 1
ATOM 740 N N . GLY A 1 95 ? 23.142 9.249 -8.630 1.00 78.12 95 GLY A N 1
ATOM 741 C CA . GLY A 1 95 ? 22.896 10.572 -9.210 1.00 78.12 95 GLY A CA 1
ATOM 742 C C . GLY A 1 95 ? 22.404 10.556 -10.659 1.00 78.12 95 GLY A C 1
ATOM 743 O O . GLY A 1 95 ? 22.364 11.610 -11.296 1.00 78.12 95 GLY A O 1
ATOM 744 N N . LEU A 1 96 ? 22.011 9.394 -11.189 1.00 82.62 96 LEU A N 1
ATOM 745 C CA . LEU A 1 96 ? 21.412 9.292 -12.518 1.00 82.62 96 LEU A CA 1
ATOM 746 C C . LEU A 1 96 ? 19.932 9.647 -12.493 1.00 82.62 96 LEU A C 1
ATOM 748 O O . LEU A 1 96 ? 19.204 9.237 -11.594 1.00 82.62 96 LEU A O 1
ATOM 752 N N . ASN A 1 97 ? 19.480 10.356 -13.526 1.00 85.88 97 ASN A N 1
ATOM 753 C CA . ASN A 1 97 ? 18.063 10.620 -13.736 1.00 85.88 97 ASN A CA 1
ATOM 754 C C . ASN A 1 97 ? 17.419 9.439 -14.462 1.00 85.88 97 ASN A C 1
ATOM 756 O O . ASN A 1 97 ? 17.738 9.168 -15.618 1.00 85.88 97 ASN A O 1
ATOM 760 N N . VAL A 1 98 ? 16.481 8.783 -13.791 1.00 85.75 98 VAL A N 1
ATOM 761 C CA . VAL A 1 98 ? 15.689 7.677 -14.326 1.00 85.75 98 VAL A CA 1
ATOM 762 C C . VAL A 1 98 ? 14.220 8.071 -14.430 1.00 85.75 98 VAL A C 1
ATOM 764 O O . VAL A 1 98 ? 13.743 9.013 -13.782 1.00 85.75 98 VAL A O 1
ATOM 767 N N . SER A 1 99 ? 13.507 7.344 -15.281 1.00 88.62 99 SER A N 1
ATOM 768 C CA . SER A 1 99 ? 12.065 7.472 -15.470 1.00 88.62 99 SER A CA 1
ATOM 769 C C . SER A 1 99 ? 11.403 6.127 -15.210 1.00 88.62 99 SER A C 1
ATOM 771 O O . SER A 1 99 ? 12.053 5.081 -15.245 1.00 88.62 99 SER A O 1
ATOM 773 N N . GLY A 1 100 ? 10.111 6.165 -14.932 1.00 90.69 100 GLY A N 1
ATOM 774 C CA . GLY A 1 100 ? 9.339 4.970 -14.646 1.00 90.69 100 GLY A CA 1
ATOM 775 C C . GLY A 1 100 ? 7.935 5.331 -14.201 1.00 90.69 100 GLY A C 1
ATOM 776 O O . GLY A 1 100 ? 7.441 6.427 -14.489 1.00 90.69 100 GLY A O 1
ATOM 777 N N . LEU A 1 101 ? 7.302 4.423 -13.470 1.00 91.44 101 LEU A N 1
ATOM 778 C CA . LEU A 1 101 ? 5.929 4.596 -13.020 1.00 91.44 101 LEU A CA 1
ATOM 779 C C . LEU A 1 101 ? 5.844 4.749 -11.511 1.00 91.44 101 LEU A C 1
ATOM 781 O O . LEU A 1 101 ? 6.550 4.102 -10.736 1.00 91.44 101 LEU A O 1
ATOM 785 N N . ARG A 1 102 ? 4.928 5.613 -11.088 1.00 90.06 102 ARG A N 1
ATOM 786 C CA . ARG A 1 102 ? 4.551 5.794 -9.694 1.00 90.06 102 ARG A CA 1
ATOM 787 C C . ARG A 1 102 ? 3.122 5.331 -9.510 1.00 90.06 102 ARG A C 1
ATOM 789 O O . ARG A 1 102 ? 2.233 5.838 -10.184 1.00 90.06 102 ARG A O 1
ATOM 796 N N . ILE A 1 103 ? 2.902 4.484 -8.518 1.00 91.44 103 ILE A N 1
ATOM 797 C CA . ILE A 1 103 ? 1.581 4.101 -8.030 1.00 91.44 103 ILE A CA 1
ATOM 798 C C . ILE A 1 103 ? 1.346 4.736 -6.658 1.00 91.44 103 ILE A C 1
ATOM 800 O O . ILE A 1 103 ? 2.261 4.842 -5.845 1.00 91.44 103 ILE A O 1
ATOM 804 N N . ARG A 1 104 ? 0.130 5.204 -6.385 1.00 90.81 104 ARG A N 1
ATOM 805 C CA . ARG A 1 104 ? -0.269 5.747 -5.081 1.00 90.81 104 ARG A CA 1
ATOM 806 C C . ARG A 1 104 ? -1.588 5.146 -4.647 1.00 90.81 104 ARG A C 1
ATOM 808 O O . ARG A 1 104 ? -2.525 5.136 -5.436 1.00 90.81 104 ARG A O 1
ATOM 815 N N . ALA A 1 105 ? -1.669 4.734 -3.390 1.00 92.25 105 ALA A N 1
ATOM 816 C CA . ALA A 1 105 ? -2.910 4.392 -2.718 1.00 92.25 105 ALA A CA 1
ATOM 817 C C . ALA A 1 105 ? -3.323 5.549 -1.807 1.00 92.25 105 ALA A C 1
ATOM 819 O O . ALA A 1 105 ? -2.793 5.712 -0.707 1.00 92.25 105 ALA A O 1
ATOM 820 N N . LEU A 1 106 ? -4.278 6.352 -2.278 1.00 90.19 106 LEU A N 1
ATOM 821 C CA . LEU A 1 106 ? -4.828 7.479 -1.533 1.00 90.19 106 LEU A CA 1
ATOM 822 C C . LEU A 1 106 ? -6.062 7.026 -0.741 1.00 90.19 106 LEU A C 1
ATOM 824 O O . LEU A 1 106 ? -7.040 6.586 -1.347 1.00 90.19 106 LEU A O 1
ATOM 828 N N . PRO A 1 107 ? -6.067 7.122 0.592 1.00 91.38 107 PRO A N 1
ATOM 829 C CA . PRO A 1 107 ? -7.175 6.667 1.403 1.00 91.38 107 PRO A CA 1
ATOM 830 C C . PRO A 1 107 ? -8.379 7.595 1.237 1.00 91.38 107 PRO A C 1
ATOM 832 O O . PRO A 1 107 ? -8.256 8.817 1.183 1.00 91.38 107 PRO A O 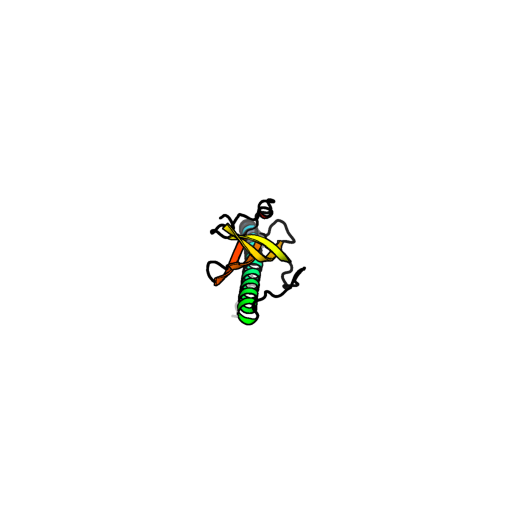1
ATOM 835 N N . THR A 1 108 ? -9.579 7.022 1.235 1.00 90.00 108 THR A N 1
ATOM 836 C CA . THR A 1 108 ? -10.833 7.795 1.228 1.00 90.00 108 THR A CA 1
ATOM 837 C C . THR A 1 108 ? -11.190 8.345 2.611 1.00 90.00 108 THR A C 1
ATOM 839 O O . THR A 1 108 ? -12.096 9.167 2.744 1.00 90.00 108 THR A O 1
ATOM 842 N N . LYS A 1 109 ? -10.481 7.898 3.658 1.00 87.19 109 LYS A N 1
ATOM 843 C CA . LYS A 1 109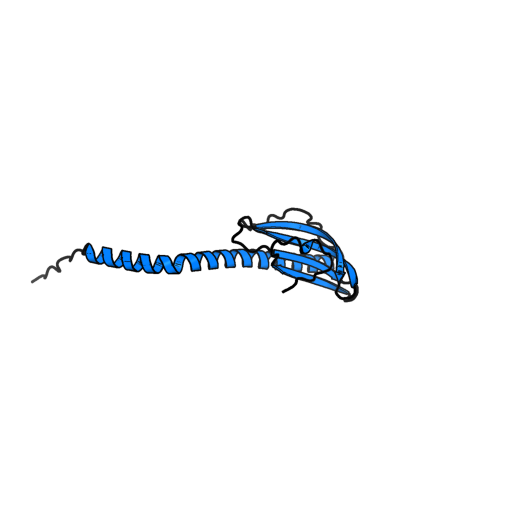 ? -10.676 8.296 5.057 1.00 87.19 109 LYS A CA 1
ATOM 844 C C . LYS A 1 109 ? -9.344 8.694 5.696 1.00 87.19 109 LYS A C 1
ATOM 846 O O . LYS A 1 109 ? -8.375 7.957 5.545 1.00 87.19 109 LYS A O 1
ATOM 851 N N . PRO A 1 110 ? -9.307 9.753 6.523 1.00 82.31 110 PRO A N 1
ATOM 852 C CA . PRO A 1 110 ? -8.070 10.232 7.149 1.00 82.31 110 PRO A CA 1
ATOM 853 C C . PRO A 1 110 ? -7.502 9.283 8.218 1.00 82.31 110 PRO A C 1
ATOM 855 O O . PRO A 1 110 ? -6.380 9.462 8.669 1.00 82.31 110 PRO A O 1
ATOM 858 N N . SER A 1 111 ? -8.267 8.279 8.659 1.00 84.44 111 SER A N 1
ATOM 859 C CA . SER A 1 111 ? -7.831 7.294 9.659 1.00 84.44 111 SER A CA 1
ATOM 860 C C . SER A 1 111 ? -6.993 6.145 9.083 1.00 84.44 111 SER A C 1
ATOM 862 O O . SER A 1 111 ? -6.666 5.213 9.817 1.00 84.44 111 SER A O 1
ATOM 864 N N . LEU A 1 112 ? -6.749 6.142 7.772 1.00 86.81 112 LEU A N 1
ATOM 865 C CA . LEU A 1 112 ? -5.981 5.122 7.064 1.00 86.81 112 LEU A CA 1
ATOM 866 C C . LEU A 1 112 ? -4.652 5.716 6.608 1.00 86.81 112 LEU A C 1
ATOM 868 O O . LEU A 1 112 ? -4.585 6.898 6.274 1.00 86.81 112 LEU A O 1
ATOM 872 N N . LYS A 1 113 ? -3.609 4.885 6.582 1.00 85.38 113 LYS A N 1
ATOM 873 C CA . LYS A 1 113 ? -2.326 5.276 6.000 1.00 85.38 113 LYS A CA 1
ATOM 874 C C . LYS A 1 113 ? -2.446 5.330 4.485 1.00 85.38 113 LYS A C 1
ATOM 876 O O . LYS A 1 113 ? -3.184 4.534 3.914 1.00 85.38 113 LYS A O 1
ATOM 881 N N . GLN A 1 114 ? -1.710 6.234 3.859 1.00 87.50 114 GLN A N 1
ATOM 882 C CA . GLN A 1 114 ? -1.553 6.275 2.410 1.00 87.50 114 GLN A CA 1
ATOM 883 C C . GLN A 1 114 ? -0.185 5.709 2.027 1.00 87.50 114 GLN A C 1
ATOM 885 O O . GLN A 1 114 ? 0.758 5.763 2.818 1.00 87.50 114 GLN A O 1
ATOM 890 N N . PHE A 1 115 ? -0.092 5.163 0.820 1.00 88.25 115 PHE A N 1
ATOM 891 C CA . PHE A 1 115 ? 1.114 4.490 0.346 1.00 88.25 115 PHE A CA 1
ATOM 892 C C . PHE A 1 115 ? 1.482 4.959 -1.053 1.00 88.25 115 PHE A C 1
ATOM 894 O O . PHE A 1 115 ? 0.616 5.299 -1.864 1.00 88.25 115 PHE A O 1
ATOM 901 N N . MET A 1 116 ? 2.771 4.914 -1.361 1.00 87.44 116 MET A N 1
ATOM 902 C CA . MET A 1 116 ? 3.305 5.162 -2.690 1.00 87.44 116 MET A CA 1
ATOM 903 C C . MET A 1 116 ? 4.298 4.063 -3.053 1.00 87.44 116 MET A C 1
ATOM 905 O O . MET A 1 116 ? 5.132 3.666 -2.245 1.00 87.44 116 MET A O 1
ATOM 909 N N . GLY A 1 117 ? 4.233 3.622 -4.303 1.00 88.12 117 GLY A N 1
ATOM 910 C CA . GLY A 1 117 ? 5.227 2.788 -4.949 1.00 88.12 117 GLY A CA 1
ATOM 911 C C . GLY A 1 117 ? 5.872 3.506 -6.132 1.00 88.12 117 GLY A C 1
ATOM 912 O O . GLY A 1 117 ? 5.212 4.289 -6.820 1.00 88.12 117 GLY A O 1
ATOM 913 N N . LYS A 1 118 ? 7.148 3.237 -6.397 1.00 89.06 118 LYS A N 1
ATOM 914 C CA . LYS A 1 118 ? 7.817 3.607 -7.655 1.00 89.06 118 LYS A CA 1
ATOM 915 C C . LYS A 1 118 ? 8.506 2.382 -8.233 1.00 89.06 118 LYS A C 1
ATOM 917 O O . LYS A 1 118 ? 9.083 1.623 -7.464 1.00 89.06 118 LYS A O 1
ATOM 922 N N . VAL A 1 119 ? 8.491 2.246 -9.553 1.00 91.50 119 VAL A N 1
ATOM 923 C CA . VAL A 1 119 ? 9.283 1.271 -10.314 1.00 91.50 119 VAL A CA 1
ATOM 924 C C . VAL A 1 119 ? 10.057 2.005 -11.405 1.00 91.50 119 VAL A C 1
ATOM 926 O O . VAL A 1 119 ? 9.524 2.929 -12.021 1.00 91.50 119 VAL A O 1
ATOM 929 N N . TRP A 1 120 ? 11.323 1.647 -11.603 1.00 91.88 120 TRP A N 1
ATOM 930 C CA . TRP A 1 120 ? 12.184 2.211 -12.642 1.00 91.88 120 TRP A CA 1
ATOM 931 C C . TRP A 1 120 ? 13.216 1.200 -13.108 1.00 91.88 120 TRP A C 1
ATOM 933 O O . TRP A 1 120 ? 13.581 0.276 -12.387 1.00 91.88 120 TRP A O 1
ATOM 943 N N . TYR A 1 121 ? 13.728 1.424 -14.311 1.00 91.62 121 TYR A N 1
ATOM 944 C CA . TYR A 1 121 ? 14.946 0.777 -14.765 1.00 91.62 121 TYR A CA 1
ATOM 945 C C . TYR A 1 121 ? 16.157 1.585 -14.297 1.00 91.62 121 TYR A C 1
ATOM 947 O O . TYR A 1 121 ? 16.257 2.783 -14.577 1.00 91.62 121 TYR A O 1
ATOM 955 N N . ASP A 1 122 ? 17.058 0.940 -13.563 1.00 88.81 122 ASP A N 1
ATOM 956 C CA . ASP A 1 122 ? 18.336 1.504 -13.158 1.00 88.81 122 ASP A CA 1
ATOM 957 C C . ASP A 1 122 ? 19.422 1.082 -14.167 1.00 88.81 122 ASP A C 1
ATOM 959 O O . ASP A 1 122 ? 19.792 -0.099 -14.235 1.00 88.81 122 ASP A O 1
ATOM 963 N N . PRO A 1 123 ? 19.941 2.022 -14.980 1.00 86.31 123 PRO A N 1
ATOM 964 C CA . PRO A 1 123 ? 20.964 1.712 -15.969 1.00 86.31 123 PRO A CA 1
ATOM 965 C C . PRO A 1 123 ? 22.324 1.366 -15.344 1.00 86.31 123 PRO A C 1
ATOM 967 O O . PRO A 1 123 ? 23.107 0.686 -16.005 1.00 86.31 123 PRO A O 1
ATOM 970 N N . ASP A 1 124 ? 22.608 1.769 -14.100 1.00 86.12 124 ASP A N 1
ATOM 971 C CA . ASP A 1 124 ? 23.877 1.440 -13.434 1.00 86.12 124 ASP A CA 1
ATOM 972 C C . ASP A 1 124 ? 23.916 -0.026 -13.005 1.00 86.12 124 ASP A C 1
ATOM 974 O O . ASP A 1 124 ? 24.923 -0.716 -13.177 1.00 86.12 124 ASP A O 1
ATOM 978 N N . SER A 1 125 ? 22.808 -0.519 -12.452 1.00 85.75 125 SER A N 1
ATOM 979 C CA . SER A 1 125 ? 22.687 -1.906 -11.999 1.00 85.75 125 SER A CA 1
ATOM 980 C C . SER A 1 125 ? 22.179 -2.849 -13.095 1.00 85.75 125 SER A C 1
ATOM 982 O O . SER A 1 125 ? 22.246 -4.066 -12.919 1.00 85.75 125 SER A O 1
ATOM 984 N N . SER A 1 126 ? 21.714 -2.307 -14.231 1.00 89.31 126 SER A N 1
ATOM 985 C CA . SER A 1 126 ? 21.051 -3.042 -15.321 1.00 89.31 126 SER A CA 1
ATOM 986 C C . SER A 1 126 ? 19.865 -3.877 -14.828 1.00 89.31 126 SER A C 1
ATOM 988 O O . SER A 1 126 ? 19.667 -5.021 -15.243 1.00 89.31 126 SER A O 1
ATOM 990 N N . ARG A 1 127 ? 19.090 -3.326 -13.890 1.00 90.12 127 ARG A N 1
ATOM 991 C CA . ARG A 1 127 ? 17.950 -3.998 -13.257 1.00 90.12 127 ARG A CA 1
ATOM 992 C C . ARG A 1 127 ? 16.758 -3.063 -13.176 1.00 90.12 127 ARG A C 1
ATOM 994 O O . ARG A 1 127 ? 16.891 -1.846 -13.182 1.00 90.12 127 ARG A O 1
ATOM 1001 N N . VAL A 1 128 ? 15.580 -3.661 -13.080 1.00 92.12 128 VAL A N 1
ATOM 1002 C CA . VAL A 1 128 ? 14.360 -2.938 -12.732 1.00 92.12 128 VAL A CA 1
ATOM 1003 C C . VAL A 1 128 ? 14.198 -3.014 -11.225 1.00 92.12 128 VAL A C 1
ATOM 1005 O O . VAL A 1 128 ? 14.073 -4.113 -10.681 1.00 92.12 128 VAL A O 1
ATOM 1008 N N . ASP A 1 129 ? 14.216 -1.862 -10.571 1.00 89.88 129 ASP A N 1
ATOM 1009 C CA . ASP A 1 129 ? 14.084 -1.727 -9.127 1.00 89.88 129 ASP A CA 1
ATOM 1010 C C . ASP A 1 129 ? 12.752 -1.061 -8.780 1.00 89.88 129 ASP A C 1
ATOM 1012 O O . ASP A 1 129 ? 12.171 -0.305 -9.566 1.00 89.88 129 ASP A O 1
ATOM 1016 N N . PHE A 1 130 ? 12.249 -1.354 -7.584 1.00 89.25 130 PHE A N 1
ATOM 1017 C CA . PHE A 1 130 ? 11.056 -0.713 -7.057 1.00 89.25 130 PHE A CA 1
ATOM 1018 C C . PHE A 1 130 ? 11.186 -0.436 -5.562 1.00 89.25 130 PHE A C 1
ATOM 1020 O O . PHE A 1 130 ? 11.947 -1.088 -4.847 1.00 89.25 130 PHE A O 1
ATOM 1027 N N . VAL A 1 131 ? 10.404 0.525 -5.077 1.00 86.94 131 VAL A N 1
ATOM 1028 C CA . VAL A 1 131 ? 10.317 0.869 -3.654 1.00 86.94 131 VAL A CA 1
ATOM 1029 C C . VAL A 1 131 ? 8.867 1.155 -3.278 1.00 86.94 131 VAL A C 1
ATOM 1031 O O . VAL A 1 131 ? 8.139 1.748 -4.075 1.00 86.94 131 VAL A O 1
ATOM 1034 N N . ILE A 1 132 ? 8.453 0.726 -2.082 1.00 88.12 132 ILE A N 1
ATOM 1035 C CA . ILE A 1 132 ? 7.130 0.982 -1.490 1.00 88.12 132 ILE A CA 1
ATOM 1036 C C . ILE A 1 132 ? 7.323 1.675 -0.154 1.00 88.12 132 ILE A C 1
ATOM 1038 O O . ILE A 1 132 ? 8.250 1.345 0.587 1.00 88.12 132 ILE A O 1
ATOM 1042 N N . CYS A 1 133 ? 6.472 2.660 0.112 1.00 83.38 133 CYS A N 1
ATOM 1043 C CA . CYS A 1 133 ? 6.667 3.597 1.200 1.00 83.38 133 CYS A CA 1
ATOM 1044 C C . CYS A 1 133 ? 5.341 4.102 1.740 1.00 83.38 133 CYS A C 1
ATOM 1046 O O . CYS A 1 133 ? 4.408 4.357 0.970 1.00 83.38 133 CYS A O 1
ATOM 1048 N N . ASP A 1 134 ? 5.311 4.337 3.045 1.00 81.88 134 ASP A N 1
ATOM 1049 C CA . ASP A 1 134 ? 4.266 5.123 3.684 1.00 81.88 134 ASP A CA 1
ATOM 1050 C C . ASP A 1 134 ? 4.422 6.582 3.226 1.00 81.88 134 ASP A C 1
ATOM 1052 O O . ASP A 1 134 ? 5.516 7.149 3.252 1.00 81.88 134 ASP A O 1
ATOM 1056 N N . ASP A 1 135 ? 3.337 7.200 2.769 1.00 67.94 135 ASP A N 1
ATOM 1057 C CA . ASP A 1 135 ? 3.327 8.612 2.391 1.00 67.94 135 ASP A CA 1
ATOM 1058 C C . ASP A 1 135 ? 2.644 9.383 3.539 1.00 67.94 135 ASP A C 1
ATOM 1060 O O . ASP A 1 135 ? 1.459 9.240 3.783 1.00 67.94 135 ASP A O 1
ATOM 1064 N N . GLU A 1 136 ? 3.364 10.170 4.338 1.00 59.88 136 GLU A N 1
ATOM 1065 C CA . GLU A 1 136 ? 2.748 10.875 5.483 1.00 59.88 136 GLU A CA 1
ATOM 1066 C C . GLU A 1 136 ? 1.997 12.167 5.092 1.00 59.88 136 GLU A C 1
ATOM 1068 O O . GLU A 1 136 ? 1.583 12.940 5.95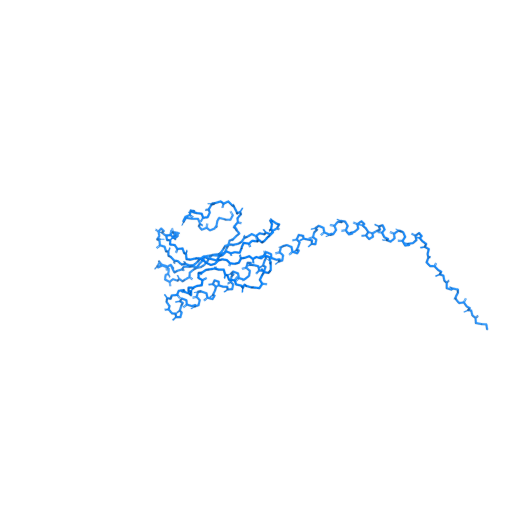5 1.00 59.88 136 GLU A O 1
ATOM 1073 N N . GLY A 1 137 ? 1.792 12.439 3.797 1.00 51.53 137 GLY A N 1
ATOM 1074 C CA . GLY A 1 137 ? 0.927 13.535 3.341 1.00 51.53 137 GLY A CA 1
ATOM 1075 C C . GLY A 1 137 ? 1.534 14.928 3.484 1.00 51.53 137 GLY A C 1
ATOM 1076 O O . GLY A 1 137 ? 0.858 15.929 3.245 1.00 51.53 137 GLY A O 1
ATOM 1077 N N . THR A 1 138 ? 2.820 15.028 3.818 1.00 43.09 138 THR A N 1
ATOM 1078 C CA . THR A 1 138 ? 3.577 16.258 3.584 1.00 43.09 138 THR A CA 1
ATOM 1079 C C . THR A 1 138 ? 4.023 16.286 2.124 1.00 43.09 138 THR A C 1
ATOM 1081 O O . THR A 1 138 ? 4.386 15.265 1.548 1.00 43.09 138 THR A O 1
ATOM 1084 N N . ASN A 1 139 ? 4.028 17.467 1.504 1.00 42.31 139 ASN A N 1
ATOM 1085 C CA . ASN A 1 139 ? 4.483 17.705 0.124 1.00 42.31 139 ASN A CA 1
ATOM 1086 C C . ASN A 1 139 ? 5.969 17.331 -0.141 1.00 42.31 139 ASN A C 1
ATOM 1088 O O . ASN A 1 139 ? 6.539 17.753 -1.145 1.00 42.31 139 ASN A O 1
ATOM 1092 N N . ALA A 1 140 ? 6.604 16.543 0.732 1.00 43.41 140 ALA A N 1
ATOM 1093 C CA . ALA A 1 140 ? 7.965 16.024 0.635 1.00 43.41 140 ALA A CA 1
ATOM 1094 C C . ALA A 1 140 ? 8.205 15.151 -0.613 1.00 43.41 140 ALA A C 1
ATOM 1096 O O . ALA A 1 140 ? 9.346 14.927 -1.000 1.00 43.41 140 ALA A O 1
ATOM 1097 N N . PHE A 1 141 ? 7.146 14.700 -1.288 1.00 49.16 141 PHE A N 1
ATOM 1098 C CA . PHE A 1 141 ? 7.231 13.827 -2.464 1.00 49.16 141 PHE A CA 1
ATOM 1099 C C . PHE A 1 141 ? 7.291 14.567 -3.811 1.00 49.16 141 PHE A C 1
ATOM 1101 O O . PHE A 1 141 ? 7.388 13.926 -4.860 1.00 49.16 141 PHE A O 1
ATOM 1108 N N . MET A 1 142 ? 7.252 15.906 -3.798 1.00 42.50 142 MET A N 1
ATOM 1109 C CA . MET A 1 142 ? 7.585 16.745 -4.960 1.00 42.50 142 MET A CA 1
ATOM 1110 C C . MET A 1 142 ? 9.100 16.870 -5.179 1.00 42.50 142 MET A C 1
ATOM 1112 O O . MET A 1 142 ? 9.508 17.348 -6.236 1.00 42.50 142 MET A O 1
ATOM 1116 N N . ASP A 1 143 ? 9.935 16.427 -4.229 1.00 43.56 143 ASP A N 1
ATOM 1117 C CA . ASP A 1 143 ? 11.383 16.441 -4.413 1.00 43.56 143 ASP A CA 1
ATOM 1118 C C . ASP A 1 143 ? 11.881 15.091 -4.953 1.00 43.56 143 ASP A C 1
ATOM 1120 O O . ASP A 1 143 ? 11.787 14.035 -4.328 1.00 43.56 143 ASP A O 1
ATOM 1124 N N . SER A 1 144 ? 12.408 15.149 -6.171 1.00 47.84 144 SER A N 1
ATOM 1125 C CA . SER A 1 144 ? 12.976 14.067 -6.989 1.00 47.84 144 SER A CA 1
ATOM 1126 C C . SER A 1 144 ? 14.079 13.209 -6.342 1.00 47.84 144 SER A C 1
ATOM 1128 O O . SER A 1 144 ? 14.574 12.281 -6.984 1.00 47.84 144 SER A O 1
ATOM 1130 N N . LYS A 1 145 ? 14.483 13.518 -5.105 1.00 45.47 145 LYS A N 1
ATOM 1131 C CA . LYS A 1 145 ? 15.729 13.045 -4.486 1.00 45.47 145 LYS A CA 1
ATOM 1132 C C . LYS A 1 145 ? 15.570 12.073 -3.327 1.00 45.47 145 LYS A C 1
ATOM 1134 O O . LYS A 1 145 ? 16.567 11.498 -2.899 1.00 45.47 145 LYS A O 1
ATOM 1139 N N . THR A 1 146 ? 14.364 11.868 -2.810 1.00 46.94 146 THR A N 1
ATOM 1140 C CA . THR A 1 146 ? 14.211 11.113 -1.563 1.00 46.94 146 THR A CA 1
ATOM 1141 C C . THR A 1 146 ? 13.638 9.731 -1.857 1.00 46.94 146 THR A C 1
ATOM 1143 O O . THR A 1 146 ? 12.428 9.529 -1.978 1.00 46.94 146 THR A O 1
ATOM 1146 N N . TYR A 1 147 ? 14.565 8.779 -2.012 1.00 53.97 147 TYR A N 1
ATOM 1147 C CA . TYR A 1 147 ? 14.363 7.373 -1.664 1.00 53.97 147 TYR A CA 1
ATOM 1148 C C . TYR A 1 147 ? 13.676 7.347 -0.303 1.00 53.97 147 TYR A C 1
ATOM 1150 O O . TYR A 1 147 ? 14.116 8.051 0.603 1.00 53.97 147 TYR A O 1
ATOM 1158 N N . CYS A 1 148 ? 12.560 6.646 -0.196 1.00 53.34 148 CYS A N 1
ATOM 1159 C CA . CYS A 1 148 ? 11.629 6.821 0.904 1.00 53.34 148 CYS A CA 1
ATOM 1160 C C . CYS A 1 148 ? 12.312 6.844 2.270 1.00 53.34 148 CYS A C 1
ATOM 1162 O O . CYS A 1 148 ? 12.980 5.869 2.627 1.00 53.34 148 CYS A O 1
ATOM 1164 N N . PRO A 1 149 ? 12.214 7.972 2.990 1.00 47.75 149 PRO A N 1
ATOM 1165 C CA . PRO A 1 149 ? 12.843 8.079 4.284 1.00 47.75 149 PRO A CA 1
ATOM 1166 C C . PRO A 1 149 ? 12.027 7.226 5.255 1.00 47.75 149 PRO A C 1
ATOM 1168 O O . PRO A 1 149 ? 10.797 7.290 5.251 1.00 47.75 149 PRO A O 1
ATOM 1171 N N . ASN A 1 150 ? 12.725 6.397 6.030 1.00 38.16 150 ASN A N 1
ATOM 1172 C CA . ASN A 1 150 ? 12.148 5.745 7.205 1.00 38.16 150 ASN A CA 1
ATOM 1173 C C . ASN A 1 150 ? 11.679 6.782 8.228 1.00 38.16 150 ASN A C 1
ATOM 1175 O O . ASN A 1 150 ? 12.373 7.821 8.353 1.00 38.16 150 ASN A O 1
#

Sequence (150 aa):
MRRHYGQSGFTLIELLVVIIIIGVLAAITLPSFLNQANRARSTEAEIFLGAWLREQQADYLEQGEFSDDAGELDAGLNNFRILVNPFTNHQTAAGLNVSGLRIRALPTKPSLKQFMGKVWYDPDSSRVDFVICDDEGTNAFMDSKTYCPN

Organism: NCBI:txid1574623

Foldseek 3Di:
DDDDPPDDDDDPVVVVVVVVVVVVVCVVVVVVVVLVVQVVLQVVVLVLLVVQQVVQQVCCVVPVDGPPPAAWDPPVSPQWIKGKHKDWQQQDPVGDTWIFMKIKTHGPDPSHWIKMKTWTQDPVVRGIDMDIETDPPPPPVVDSYDPHDD

Secondary structure (DSSP, 8-state):
--------PPPHHHHHHHHHHHHHHHHHHHHHHHHHHHHHHHHHHHHHHHHHHHHHHHHHHHHSS-----EEE--S-TTEEEEEEEEEEEEPTTS-EEEEEEEEEEESSTTS-EEEEEEEEETTTTEEEEEEEEE-SSGGGGSTT-----

=== Feature glossary ===
The record interleaves many kinds of information about one protein. Here is each kind framed as the question it answers.

Q: What does the local fold look like, residue by residue?
A: A 3Di character summarizes, for each residue, the relative orientation of the Cα frame of its nearest spatial neighbor. Because it encodes fold topology rather than chemistry, 3Di alignments detect remote structural similarity that sequence alignment misses.

Q: Which residues are in helices, strands, or loops?
A: Secondary structure is the local, repeating backbone conformation. DSSP classifies it into eight states by reading the hydrogen-bond network: three helix types (H, G, I), two β types (E, B), two non-regular types (T, S), and unstructured coil (-).

Q: How big and how compact is the whole molecule?
A: Three whole-structure scalars: the radius of gyration (RMS distance of Cα from centroid, in Å), the count of Cα–Cα contacts (pairs closer than 8 Å and separated by more than four residues in sequence — i.e. tertiary, not local, contacts), and the bounding-box dimensions. Together they distinguish compact globular folds from extended fibres or disordered chains.

Q: How confident is the AlphaFold model at each residue?
A: For AlphaFold models, the B-factor field carries pLDDT — the model's own estimate of local accuracy on a 0–100 scale. Regions with pLDDT<50 should be treated as essentially unmodeled; they often correspond to intrinsically disordered segments.

Q: What family and function is it annotated with?
A: Functional annotations link the protein to curated databases. InterPro entries identify conserved domains and families by matching the sequence against member-database signatures (Pfam, PROSITE, CDD, …). Gene Ontology (GO) terms describe molecular function, biological process, and cellular component in a controlled vocabulary. CATH places the structure in a hierarchical fold classification (Class/Architecture/Topology/Homologous-superfamily). The organism is the source species.

Q: What known structures does this most resemble?
A: Nearest PDB neighbors are the top structural matches found by Foldseek when searching this structure against the entire Protein Data Bank. Each hit reports a TM-score (0 to 1; >0.5 almost always implies the same fold) and an E-value. These are *structural* homologs — they may share no detectable sequence similarity.

Q: Which residues are buried vs exposed?
A: Solvent-accessible surface area (SASA) is the area in Å² traced out by the centre of a 1.4 Å probe sphere (a water molecule) rolled over the protein's van der Waals surface (Shrake–Rupley / Lee–Richards construction). Buried residues have near-zero SASA; fully exposed residues can exceed 200 Å². The total SASA scales roughly with the number of surface residues.

Q: What are the backbone torsion angles?
A: φ (phi) and ψ (psi) are the two rotatable backbone dihedrals per residue: φ is the C(i-1)–N–Cα–C torsion, ψ is the N–Cα–C–N(i+1) torsion, both in degrees on (−180°, 180°]. α-helical residues cluster near (−60°, −45°); β-strand residues near (−120°, +130°). A Ramachandran plot is simply a scatter of (φ, ψ) for every residue.

Q: Are the domains correctly placed relative to each other?
A: Predicted aligned error is AlphaFold's pairwise confidence. Unlike pLDDT (per-residue), PAE is per-residue-pair and captures whether two parts of the structure are correctly placed relative to each other. Units are ångströms of expected positional error.

Q: What if only a Cα trace is available?
A: P-SEA three-state annotation labels each residue as helix, strand, or coil based purely on the geometry of the Cα trace. It serves as a fallback when the full backbone (and thus DSSP) is unavailable.

Q: What is the amino-acid chain?
A: This is the polypeptide sequence — one letter per residue, N-terminus first. Length ranges from a few dozen residues for small domains to over a thousand for large multi-domain proteins.

Q: What do the rendered images show?
A: The six renders are orthographic views along the three Cartesian axes in both directions. Representation (cartoon, sticks, or surface) and color scheme (sequence-rainbow or by-chain) vary across proteins so the training set covers all the common visualization conventions.

Q: What do the diagnostic plots show?
A: Plot images: a contact map (which residues are close in 3D, as an N×N binary image), a Ramachandran scatter (backbone torsion angles, revealing secondary-structure composition at a glance), and — for AlphaFold structures — a PAE heatmap (pairwise prediction confidence).

Q: How mobile is each atom in the crystal?
A: B-factor (Debye–Waller factor) reflects atomic displacement in the crystal lattice. It is an experimental observable (units Å²), not a prediction; low values mean the atom is pinned down, high values mean it moves or is heterogeneous across the crystal.

Q: Where is each backbone atom in 3D?
A: The mmCIF table is the protein's shape written out atom by atom. For each backbone N, Cα, C, and carbonyl O, it records an (x, y, z) coordinate triple in Å plus the residue type, chain letter, and residue number.